Protein AF-A0A550H6U6-F1 (afdb_monomer_lite)

Structure (mmCIF, N/CA/C/O backbone):
data_AF-A0A550H6U6-F1
#
_entry.id   AF-A0A550H6U6-F1
#
loop_
_atom_site.group_PDB
_atom_site.id
_atom_site.type_symbol
_atom_site.label_atom_id
_atom_site.label_alt_id
_atom_site.label_comp_id
_atom_site.label_asym_id
_atom_site.label_entity_id
_atom_site.label_seq_id
_atom_site.pdbx_PDB_ins_code
_atom_site.Cartn_x
_atom_site.Cartn_y
_atom_site.Cartn_z
_atom_site.occupancy
_atom_site.B_iso_or_equiv
_atom_site.auth_seq_id
_atom_site.auth_comp_id
_atom_site.auth_asym_id
_atom_site.auth_atom_id
_atom_site.pdbx_PDB_model_num
ATOM 1 N N . MET A 1 1 ? -43.637 -44.004 12.058 1.00 56.41 1 MET A N 1
ATOM 2 C CA . MET A 1 1 ? -43.143 -42.750 11.467 1.00 56.41 1 MET A CA 1
ATOM 3 C C . MET A 1 1 ? -42.769 -43.040 10.039 1.00 56.41 1 MET A C 1
ATOM 5 O O . MET A 1 1 ? -42.069 -44.019 9.796 1.00 56.41 1 MET A O 1
ATOM 9 N N . SER A 1 2 ? -43.362 -42.284 9.126 1.00 74.19 2 SER A N 1
ATOM 10 C CA . SER A 1 2 ? -43.201 -42.449 7.683 1.00 74.19 2 SER A CA 1
ATOM 11 C C . SER A 1 2 ? -41.782 -42.053 7.267 1.00 74.19 2 SER A C 1
ATOM 13 O O . SER A 1 2 ? -41.219 -41.118 7.830 1.00 74.19 2 SER A O 1
ATOM 15 N N . GLU A 1 3 ? -41.211 -42.722 6.263 1.00 71.12 3 GLU A N 1
ATOM 16 C CA . GLU A 1 3 ? -39.930 -42.351 5.630 1.00 71.12 3 GLU A CA 1
ATOM 17 C C . GLU A 1 3 ? -39.892 -40.857 5.243 1.00 71.12 3 GLU A C 1
ATOM 19 O O . GLU A 1 3 ? -38.855 -40.203 5.318 1.00 71.12 3 GLU A O 1
ATOM 24 N N . ILE A 1 4 ? -41.064 -40.304 4.914 1.00 69.00 4 ILE A N 1
ATOM 25 C CA . ILE A 1 4 ? -41.274 -38.907 4.523 1.00 69.00 4 ILE A CA 1
ATOM 26 C C . ILE A 1 4 ? -41.084 -37.944 5.706 1.00 69.00 4 ILE A C 1
ATOM 28 O O . ILE A 1 4 ? -40.539 -36.859 5.528 1.00 69.00 4 ILE A O 1
ATOM 32 N N . GLU A 1 5 ? -41.487 -38.328 6.922 1.00 67.69 5 GLU A N 1
ATOM 33 C CA . GLU A 1 5 ? -41.307 -37.490 8.122 1.00 67.69 5 GLU A CA 1
ATOM 34 C C . GLU A 1 5 ? -39.822 -37.391 8.495 1.00 67.69 5 GLU A C 1
ATOM 36 O O . GLU A 1 5 ? -39.340 -36.320 8.845 1.00 67.69 5 GLU A O 1
ATOM 41 N N . LYS A 1 6 ? -39.074 -38.487 8.314 1.00 70.19 6 LYS A N 1
ATOM 42 C CA . LYS A 1 6 ? -37.621 -38.526 8.530 1.00 70.19 6 LYS A CA 1
ATOM 43 C C . LYS A 1 6 ? -36.860 -37.645 7.538 1.00 70.19 6 LYS A C 1
ATOM 45 O O . LYS A 1 6 ? -35.961 -36.915 7.938 1.00 70.19 6 LYS A O 1
ATOM 50 N N . GLN A 1 7 ? -37.246 -37.688 6.262 1.00 65.00 7 GLN A N 1
ATOM 51 C CA . GLN A 1 7 ? -36.645 -36.848 5.222 1.00 65.00 7 GLN A CA 1
ATOM 52 C C . GLN A 1 7 ? -36.962 -35.360 5.429 1.00 65.00 7 GLN A C 1
ATOM 54 O O . GLN A 1 7 ? -36.100 -34.515 5.204 1.00 65.00 7 GLN A O 1
ATOM 59 N N . LEU A 1 8 ? -38.169 -35.022 5.895 1.00 58.69 8 LEU A N 1
ATOM 60 C CA . LEU A 1 8 ? -38.545 -33.638 6.206 1.00 58.69 8 LEU A CA 1
ATOM 61 C C . LEU A 1 8 ? -37.776 -33.070 7.410 1.00 58.69 8 LEU A C 1
ATOM 63 O O . LEU A 1 8 ? -37.370 -31.908 7.364 1.00 58.69 8 LEU A O 1
ATOM 67 N N . ASP A 1 9 ? -37.536 -33.874 8.449 1.00 67.19 9 ASP A N 1
ATOM 68 C CA . ASP A 1 9 ? -36.733 -33.466 9.611 1.00 67.19 9 ASP A CA 1
ATOM 69 C C . ASP A 1 9 ? -35.233 -33.352 9.285 1.00 67.19 9 ASP A C 1
ATOM 71 O O . ASP A 1 9 ? -34.555 -32.468 9.814 1.00 67.19 9 ASP A O 1
ATOM 75 N N . GLU A 1 10 ? -34.702 -34.190 8.387 1.00 64.00 10 GLU A N 1
ATOM 76 C CA . GLU A 1 10 ? -33.331 -34.042 7.875 1.00 64.00 10 GLU A CA 1
ATOM 77 C C . GLU A 1 10 ? -33.174 -32.778 7.022 1.00 64.00 10 GLU A C 1
ATOM 79 O O . GLU A 1 10 ? -32.214 -32.034 7.210 1.00 64.00 10 GLU A O 1
ATOM 84 N N . ILE A 1 11 ? -34.129 -32.480 6.134 1.00 59.03 11 ILE A N 1
ATOM 85 C CA . ILE A 1 11 ? -34.087 -31.271 5.296 1.00 59.03 11 ILE A CA 1
ATOM 86 C C . ILE A 1 11 ? -34.173 -30.002 6.157 1.00 59.03 11 ILE A C 1
ATOM 88 O O . ILE A 1 11 ? -33.383 -29.081 5.951 1.00 59.03 11 ILE A O 1
ATOM 92 N N . LYS A 1 12 ? -35.061 -29.961 7.162 1.00 59.97 12 LYS A N 1
ATOM 93 C CA . LYS A 1 12 ? -35.161 -28.817 8.089 1.00 59.97 12 LYS A CA 1
ATOM 94 C C . LYS A 1 12 ? -33.891 -28.605 8.914 1.00 59.97 12 LYS A C 1
ATOM 96 O O . LYS A 1 12 ? -33.431 -27.474 9.025 1.00 59.97 12 LYS A O 1
ATOM 101 N N . ASN A 1 13 ? -33.292 -29.677 9.438 1.00 59.34 13 ASN A N 1
ATOM 102 C CA . ASN A 1 13 ? -32.038 -29.585 10.196 1.00 59.34 13 ASN A CA 1
ATOM 103 C C . ASN A 1 13 ? -30.843 -29.153 9.333 1.00 59.34 13 ASN A C 1
ATOM 105 O O . ASN A 1 13 ? -29.905 -28.538 9.846 1.00 59.34 13 ASN A O 1
ATOM 109 N N . ILE A 1 14 ? -30.844 -29.484 8.038 1.00 58.88 14 ILE A N 1
ATOM 110 C CA . ILE A 1 14 ? -29.813 -29.031 7.100 1.00 58.88 14 ILE A CA 1
ATOM 111 C C . ILE A 1 14 ? -29.970 -27.533 6.822 1.00 58.88 14 ILE A C 1
ATOM 113 O O . ILE A 1 14 ? -28.967 -26.826 6.849 1.00 58.88 14 ILE A O 1
ATOM 117 N N . ASP A 1 15 ? -31.190 -27.038 6.594 1.00 60.00 15 ASP A N 1
ATOM 118 C CA . ASP A 1 15 ? -31.426 -25.610 6.342 1.00 60.00 15 ASP A CA 1
ATOM 119 C C . ASP A 1 15 ? -31.109 -24.749 7.576 1.00 60.00 15 ASP A C 1
ATOM 121 O O . ASP A 1 15 ? -30.403 -23.750 7.457 1.00 60.00 15 ASP A O 1
ATOM 125 N N . GLU A 1 16 ? -31.530 -25.158 8.776 1.00 57.69 16 GLU A N 1
ATOM 126 C CA . GLU A 1 16 ? -31.277 -24.391 10.006 1.00 57.69 16 GLU A CA 1
ATOM 127 C C . GLU A 1 16 ? -29.785 -24.315 10.364 1.00 57.69 16 GLU A C 1
ATOM 129 O O . GLU A 1 16 ? -29.284 -23.231 10.665 1.00 57.69 16 GLU A O 1
ATOM 134 N N . ASN A 1 17 ? -29.037 -25.421 10.257 1.00 59.88 17 ASN A N 1
ATOM 135 C CA . ASN A 1 17 ? -27.590 -25.409 10.512 1.00 59.88 17 ASN A CA 1
ATOM 136 C C . ASN A 1 17 ? -26.814 -24.608 9.462 1.00 59.88 17 ASN A C 1
ATOM 138 O O . ASN A 1 17 ? -25.820 -23.960 9.784 1.00 59.88 17 ASN A O 1
ATOM 142 N N . LYS A 1 18 ? -27.251 -24.641 8.200 1.00 59.53 18 LYS A N 1
ATOM 143 C CA . LYS A 1 18 ? -26.589 -23.909 7.118 1.00 59.53 18 LYS A CA 1
ATOM 144 C C . LYS A 1 18 ? -26.839 -22.408 7.232 1.00 59.53 18 LYS A C 1
ATOM 146 O O . LYS A 1 18 ? -25.911 -21.635 7.020 1.00 59.53 18 LYS A O 1
ATOM 151 N N . ILE A 1 19 ? -28.052 -22.016 7.630 1.00 57.84 19 ILE A N 1
ATOM 152 C CA . ILE A 1 19 ? -28.409 -20.624 7.920 1.00 57.84 19 ILE A CA 1
ATOM 153 C C . ILE A 1 19 ? -27.630 -20.122 9.143 1.00 57.84 19 ILE A C 1
ATOM 155 O O . ILE A 1 19 ? -27.011 -19.063 9.064 1.00 57.84 19 ILE A O 1
ATOM 159 N N . ALA A 1 20 ? -27.582 -20.889 10.238 1.00 54.72 20 ALA A N 1
ATOM 160 C CA . ALA A 1 20 ? -26.830 -20.521 11.439 1.00 54.72 20 ALA A CA 1
ATOM 161 C C . ALA A 1 20 ? -25.327 -20.338 11.160 1.00 54.72 20 ALA A C 1
ATOM 163 O O . ALA A 1 20 ? -24.761 -19.322 11.557 1.00 54.72 20 ALA A O 1
ATOM 164 N N . ALA A 1 21 ? -24.714 -21.247 10.393 1.00 55.88 21 ALA A N 1
ATOM 165 C CA . ALA A 1 21 ? -23.317 -21.124 9.978 1.00 55.88 21 ALA A CA 1
ATOM 166 C C . ALA A 1 21 ? -23.074 -19.877 9.108 1.00 55.88 21 ALA A C 1
ATOM 168 O O . ALA A 1 21 ? -22.119 -19.144 9.347 1.00 55.88 21 ALA A O 1
ATOM 169 N N . SER A 1 22 ? -23.962 -19.576 8.151 1.00 56.19 22 SER A N 1
ATOM 170 C CA . SER A 1 22 ? -23.842 -18.355 7.338 1.00 56.19 22 SER A CA 1
ATOM 171 C C . SER A 1 22 ? -24.040 -17.061 8.140 1.00 56.19 22 SER A C 1
ATOM 173 O O . SER A 1 22 ? -23.395 -16.058 7.845 1.00 56.19 22 SER A O 1
ATOM 175 N N . VAL A 1 23 ? -24.877 -17.075 9.183 1.00 53.97 23 VAL A N 1
ATOM 176 C CA . VAL A 1 23 ? -25.088 -15.918 10.070 1.00 53.97 23 VAL A CA 1
ATOM 177 C C . VAL A 1 23 ? -23.901 -15.721 11.019 1.00 53.97 23 VAL A C 1
ATOM 179 O O . VAL A 1 23 ? -23.475 -14.586 11.221 1.00 53.97 23 VAL A O 1
ATOM 182 N N . GLU A 1 24 ? -23.307 -16.789 11.560 1.00 50.97 24 GLU A N 1
ATOM 183 C CA . GLU A 1 24 ? -22.062 -16.699 12.343 1.00 50.97 24 GLU A CA 1
ATOM 184 C C . GLU A 1 24 ? -20.871 -16.229 11.492 1.00 50.97 24 GLU A C 1
ATOM 186 O O . GLU A 1 24 ? -20.072 -15.408 11.951 1.00 50.97 24 GLU A O 1
ATOM 191 N N . GLU A 1 25 ? -20.778 -16.675 10.237 1.00 53.19 25 GLU A N 1
ATOM 192 C CA . GLU A 1 25 ? -19.771 -16.202 9.281 1.00 53.19 25 GLU A CA 1
ATOM 193 C C . GLU A 1 25 ? -19.944 -14.709 8.948 1.00 53.19 25 GLU A C 1
ATOM 195 O O . GLU A 1 25 ? -18.950 -13.982 8.897 1.00 53.19 25 GLU A O 1
ATOM 200 N N . GLU A 1 26 ? -21.177 -14.216 8.779 1.00 51.16 26 GLU A N 1
ATOM 201 C CA . GLU A 1 26 ? -21.459 -12.780 8.610 1.00 51.16 26 GLU A CA 1
ATOM 202 C C . GLU A 1 26 ? -21.193 -11.970 9.890 1.00 51.16 26 GLU A C 1
ATOM 204 O O . GLU A 1 26 ? -20.678 -10.851 9.826 1.00 51.16 26 GLU A O 1
ATOM 209 N N . MET A 1 27 ? -21.461 -12.522 11.075 1.00 48.00 27 MET A N 1
ATOM 210 C CA . MET A 1 27 ? -21.155 -11.851 12.344 1.00 48.00 27 MET A CA 1
ATOM 211 C C . MET A 1 27 ? -19.642 -11.705 12.574 1.00 48.00 27 MET A C 1
ATOM 213 O O . MET A 1 27 ? -19.200 -10.654 13.043 1.00 48.00 27 MET A O 1
ATOM 217 N N . GLN A 1 28 ? -18.828 -12.678 12.147 1.00 52.69 28 GLN A N 1
ATOM 218 C CA . GLN A 1 28 ? -17.363 -12.549 12.124 1.00 52.69 28 GLN A CA 1
ATOM 219 C C . GLN A 1 28 ? -16.847 -11.541 11.079 1.00 52.69 28 GLN A C 1
ATOM 221 O O . GLN A 1 28 ? -15.672 -11.158 11.118 1.00 52.69 28 GLN A O 1
ATOM 226 N N . GLN A 1 29 ? -17.663 -11.119 10.106 1.00 54.06 29 GLN A N 1
ATOM 227 C CA . GLN A 1 29 ? -17.270 -10.097 9.124 1.00 54.06 29 GLN A CA 1
ATOM 228 C C . GLN A 1 29 ? -17.337 -8.672 9.687 1.00 54.06 29 GLN A C 1
ATOM 230 O O . GLN A 1 29 ? -16.666 -7.797 9.153 1.00 54.06 29 GLN A O 1
ATOM 235 N N . ASN A 1 30 ? -18.071 -8.435 10.778 1.00 64.88 30 ASN A N 1
ATOM 236 C CA . ASN A 1 30 ? -18.240 -7.097 11.362 1.00 64.88 30 ASN A CA 1
ATOM 237 C C . ASN A 1 30 ? -17.496 -6.877 12.687 1.00 64.88 30 ASN A C 1
ATOM 239 O O . ASN A 1 30 ? -17.677 -5.834 13.328 1.00 64.88 30 ASN A O 1
ATOM 243 N N . GLU A 1 31 ? -16.656 -7.827 13.094 1.00 84.94 31 GLU A N 1
ATOM 244 C CA . GLU A 1 31 ? -15.896 -7.736 14.336 1.00 84.94 31 GLU A CA 1
ATOM 245 C C . GLU A 1 31 ? -14.895 -6.570 14.293 1.00 84.94 31 GLU A C 1
ATOM 247 O O . GLU A 1 31 ? -14.124 -6.405 13.344 1.00 84.94 31 GLU A O 1
ATOM 252 N N . ILE A 1 32 ? -14.935 -5.737 15.337 1.00 93.50 32 ILE A N 1
ATOM 253 C CA . ILE A 1 32 ? -13.934 -4.699 15.572 1.00 93.50 32 ILE A CA 1
ATOM 254 C C . ILE A 1 32 ? -12.740 -5.373 16.236 1.00 93.50 32 ILE A C 1
ATOM 256 O O . ILE A 1 32 ? -12.861 -5.900 17.340 1.00 93.50 32 ILE A O 1
ATOM 260 N N . ILE A 1 33 ? -11.588 -5.319 15.577 1.00 93.12 33 ILE A N 1
ATOM 261 C CA . ILE A 1 33 ? -10.343 -5.903 16.062 1.00 93.12 33 ILE A CA 1
ATOM 262 C C . ILE A 1 33 ? -9.447 -4.777 16.567 1.00 93.12 33 ILE A C 1
ATOM 264 O O . ILE A 1 33 ? -9.205 -3.798 15.861 1.00 93.12 33 ILE A O 1
ATOM 268 N N . THR A 1 34 ? -8.933 -4.928 17.785 1.00 95.31 34 THR A N 1
ATOM 269 C CA . THR A 1 34 ? -7.870 -4.067 18.310 1.00 95.31 34 THR A CA 1
ATOM 270 C C . THR A 1 34 ? -6.526 -4.681 17.943 1.00 95.31 34 THR A C 1
ATOM 272 O O . THR A 1 34 ? -6.206 -5.786 18.382 1.00 95.31 34 THR A O 1
ATOM 275 N N . LEU A 1 35 ? -5.751 -3.977 17.124 1.00 94.50 35 LEU A N 1
ATOM 276 C CA . LEU A 1 35 ? -4.408 -4.389 16.726 1.00 94.50 35 LEU A CA 1
ATOM 277 C C . LEU A 1 35 ? -3.410 -4.204 17.888 1.00 94.50 35 LEU A C 1
ATOM 279 O O . LEU A 1 35 ? -3.697 -3.467 18.834 1.00 94.50 35 LEU A O 1
ATOM 283 N N . PRO A 1 36 ? -2.221 -4.836 17.845 1.00 93.12 36 PRO A N 1
ATOM 284 C CA . PRO A 1 36 ? -1.222 -4.728 18.917 1.00 93.12 36 PRO A CA 1
ATOM 285 C C . PRO A 1 36 ? -0.756 -3.298 19.226 1.00 93.12 36 PRO A C 1
ATOM 287 O O . PRO A 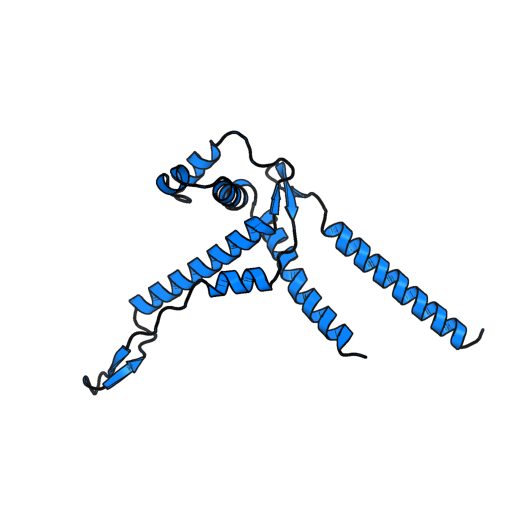1 36 ? -0.369 -3.009 20.355 1.00 93.12 36 PRO A O 1
ATOM 290 N N . ASN A 1 37 ? -0.826 -2.394 18.247 1.00 92.88 37 ASN A N 1
ATOM 291 C CA . ASN A 1 37 ? -0.546 -0.962 18.409 1.00 92.88 37 ASN A CA 1
ATOM 292 C C . ASN A 1 37 ? -1.708 -0.174 19.058 1.00 92.88 37 ASN A C 1
ATOM 294 O O . ASN A 1 37 ? -1.622 1.042 19.195 1.00 92.88 37 ASN A O 1
ATOM 298 N N . GLY A 1 38 ? -2.794 -0.847 19.454 1.00 95.00 38 GLY A N 1
ATOM 299 C CA . GLY A 1 38 ? -3.972 -0.249 20.083 1.00 95.00 38 GLY A CA 1
ATOM 300 C C . GLY A 1 38 ? -5.000 0.321 19.104 1.00 95.00 38 GLY A C 1
ATOM 301 O O . GLY A 1 38 ? -6.072 0.741 19.540 1.00 95.00 38 GLY A O 1
ATOM 302 N N . ILE A 1 39 ? -4.724 0.314 17.796 1.00 96.56 39 ILE A N 1
ATOM 303 C CA . ILE A 1 39 ? -5.637 0.857 16.787 1.00 96.56 39 ILE A CA 1
ATOM 304 C C . ILE A 1 39 ? -6.784 -0.124 16.549 1.00 96.56 39 ILE A C 1
ATOM 306 O O . ILE A 1 39 ? -6.577 -1.324 16.353 1.00 96.56 39 ILE A O 1
ATOM 310 N N . ARG A 1 40 ? -8.013 0.396 16.556 1.00 96.25 40 ARG A N 1
ATOM 311 C CA . ARG A 1 40 ? -9.228 -0.390 16.330 1.00 96.25 40 ARG A CA 1
ATOM 312 C C . ARG A 1 40 ? -9.657 -0.308 14.877 1.00 96.25 40 ARG A C 1
ATOM 314 O O . ARG A 1 40 ? -9.928 0.775 14.352 1.00 96.25 40 ARG A O 1
ATOM 321 N N . VAL A 1 41 ? -9.763 -1.468 14.245 1.00 96.56 41 VAL A N 1
ATOM 322 C CA . VAL A 1 41 ? -10.110 -1.588 12.832 1.00 96.56 41 VAL A CA 1
ATOM 323 C C . VAL A 1 41 ? -11.264 -2.556 12.631 1.00 96.56 41 VAL A C 1
ATOM 325 O O . VAL A 1 41 ? -11.433 -3.515 13.383 1.00 96.56 41 VAL A O 1
ATOM 328 N N . ARG A 1 42 ? -12.045 -2.327 11.580 1.00 94.75 42 ARG A N 1
ATOM 329 C CA . ARG A 1 42 ? -12.957 -3.324 11.019 1.00 94.75 42 ARG A CA 1
ATOM 330 C C . ARG A 1 42 ? -12.473 -3.688 9.624 1.00 94.75 42 ARG A C 1
ATOM 332 O O . ARG A 1 42 ? -12.216 -2.809 8.799 1.00 94.75 42 ARG A O 1
ATOM 339 N N . PHE A 1 43 ? -12.335 -4.985 9.375 1.00 93.00 43 PHE A N 1
ATOM 340 C CA . PHE A 1 43 ? -11.921 -5.491 8.073 1.00 93.00 43 PHE A CA 1
ATOM 341 C C . PHE A 1 43 ? -13.134 -5.797 7.206 1.00 93.00 43 PHE A C 1
ATOM 343 O O . PHE A 1 43 ? -14.024 -6.533 7.615 1.00 93.00 43 PHE A O 1
ATOM 350 N N . HIS A 1 44 ? -13.128 -5.279 5.984 1.00 90.94 44 HIS A N 1
ATOM 351 C CA . HIS A 1 44 ? -14.168 -5.506 4.989 1.00 90.94 44 HIS A CA 1
ATOM 352 C C . HIS A 1 44 ? -13.657 -6.397 3.865 1.00 90.94 44 HIS A C 1
ATOM 354 O O . HIS A 1 44 ? -12.519 -6.275 3.404 1.00 90.94 44 HIS A O 1
ATOM 360 N N . SER A 1 45 ? -14.533 -7.259 3.361 1.00 89.19 45 SER A N 1
ATOM 361 C CA . SER A 1 45 ? -14.264 -8.007 2.137 1.00 89.19 45 SER A CA 1
ATOM 362 C C . SER A 1 45 ? -14.163 -7.051 0.949 1.00 89.19 45 SER A C 1
ATOM 364 O O . SER A 1 45 ? -15.057 -6.242 0.696 1.00 89.19 45 SER A O 1
ATOM 366 N N . VAL A 1 46 ? -13.088 -7.168 0.169 1.00 89.38 46 VAL A N 1
ATOM 367 C CA . VAL A 1 46 ? -12.914 -6.386 -1.060 1.00 89.38 46 VAL A CA 1
ATOM 368 C C . VAL A 1 46 ? -13.345 -7.221 -2.258 1.00 89.38 46 VAL A C 1
ATOM 370 O O . VAL A 1 46 ? -12.935 -8.370 -2.412 1.00 89.38 46 VAL A O 1
ATOM 373 N N . ALA A 1 47 ? -14.186 -6.644 -3.119 1.00 89.75 47 ALA A N 1
ATOM 374 C CA . ALA A 1 47 ? -14.678 -7.329 -4.308 1.00 89.75 47 ALA A CA 1
ATOM 375 C C . ALA A 1 47 ? -13.508 -7.729 -5.236 1.00 89.75 47 ALA A C 1
ATOM 377 O O . ALA A 1 47 ? -12.767 -6.844 -5.677 1.00 89.75 47 ALA A O 1
ATOM 378 N N . PRO A 1 48 ? -13.359 -9.016 -5.610 1.00 89.56 48 PRO A N 1
ATOM 379 C CA . PRO A 1 48 ? -12.255 -9.460 -6.465 1.00 89.56 48 PRO A CA 1
ATOM 380 C C . PRO A 1 48 ? -12.199 -8.747 -7.823 1.00 89.56 48 PRO A C 1
ATOM 382 O O . PRO A 1 48 ? -11.117 -8.471 -8.334 1.00 89.56 48 PRO A O 1
ATOM 385 N N . ASP A 1 49 ? -13.356 -8.384 -8.391 1.00 91.38 49 ASP A N 1
ATOM 386 C CA . ASP A 1 49 ? -13.423 -7.641 -9.657 1.00 91.38 49 ASP A CA 1
ATOM 387 C C . ASP A 1 49 ? -12.806 -6.238 -9.555 1.00 91.38 49 ASP A C 1
ATOM 389 O O . ASP A 1 49 ? -12.195 -5.761 -10.509 1.00 91.38 49 ASP A O 1
ATOM 393 N N . LEU A 1 50 ? -12.914 -5.587 -8.389 1.00 92.81 50 LEU A N 1
ATOM 394 C CA . LEU A 1 50 ? -12.250 -4.308 -8.152 1.00 92.81 50 LEU A CA 1
ATOM 395 C C . LEU A 1 50 ? -10.730 -4.484 -8.178 1.00 92.81 50 LEU A C 1
ATOM 397 O O . LEU A 1 50 ? -10.049 -3.716 -8.852 1.00 92.81 50 LEU A O 1
ATOM 401 N N . LEU A 1 51 ? -10.214 -5.500 -7.480 1.00 91.75 51 LEU A N 1
ATOM 402 C CA . LEU A 1 51 ? -8.777 -5.785 -7.438 1.00 91.75 51 LEU A CA 1
ATOM 403 C C . LEU A 1 51 ? -8.239 -6.110 -8.838 1.00 91.75 51 LEU A C 1
ATOM 405 O O . LEU A 1 51 ? -7.241 -5.526 -9.256 1.00 91.75 51 LEU A O 1
ATOM 409 N N . ARG A 1 52 ? -8.960 -6.941 -9.602 1.00 91.94 52 ARG A N 1
ATOM 410 C CA . ARG A 1 52 ? -8.639 -7.251 -11.004 1.00 91.94 52 ARG A CA 1
ATOM 411 C C . ARG A 1 52 ? -8.584 -5.986 -11.866 1.00 91.94 52 ARG A C 1
ATOM 413 O O . ARG A 1 52 ? -7.597 -5.753 -12.553 1.00 91.94 52 ARG A O 1
ATOM 420 N N . LYS A 1 53 ? -9.605 -5.126 -11.793 1.00 95.25 53 LYS A N 1
ATOM 421 C CA . LYS A 1 53 ? -9.648 -3.864 -12.555 1.00 95.25 53 LYS A CA 1
ATOM 422 C C . LYS A 1 53 ? -8.525 -2.903 -12.186 1.00 95.25 53 LYS A C 1
ATOM 424 O O . LYS A 1 53 ? -8.072 -2.144 -13.035 1.00 95.25 53 LYS A O 1
ATOM 429 N N . VAL A 1 54 ? -8.109 -2.887 -10.923 1.00 94.75 54 VAL A N 1
ATOM 430 C CA . VAL A 1 54 ? -6.973 -2.077 -10.473 1.00 94.75 54 VAL A CA 1
ATOM 431 C C . VAL A 1 54 ? -5.666 -2.634 -11.038 1.00 94.75 54 VAL A C 1
ATOM 433 O O . VAL A 1 54 ? -4.867 -1.862 -11.560 1.00 94.75 54 VAL A O 1
ATOM 436 N N . GLN A 1 55 ? -5.487 -3.956 -11.020 1.00 92.25 55 GLN A N 1
ATOM 437 C CA . GLN A 1 55 ? -4.322 -4.626 -11.597 1.00 92.25 55 GLN A CA 1
ATOM 438 C C . GLN A 1 55 ? -4.188 -4.365 -13.105 1.00 92.25 55 GLN A C 1
ATOM 440 O O . GLN A 1 55 ? -3.100 -4.051 -13.579 1.00 92.25 55 GLN A O 1
ATOM 445 N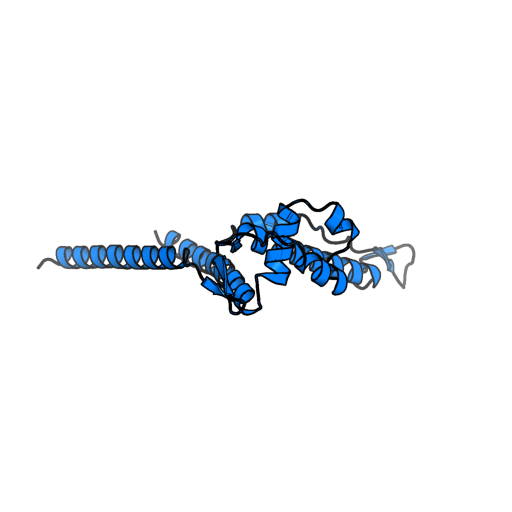 N . GLU A 1 56 ? -5.297 -4.416 -13.845 1.00 94.75 56 GLU A N 1
ATOM 446 C CA . GLU A 1 56 ? -5.340 -4.206 -15.302 1.00 94.75 56 GLU A CA 1
ATOM 447 C C . GLU A 1 56 ? -4.973 -2.781 -15.746 1.00 94.75 56 GLU A C 1
ATOM 449 O O . GLU A 1 56 ? -4.677 -2.556 -16.921 1.00 94.75 56 GLU A O 1
ATOM 454 N N . LYS A 1 57 ? -4.966 -1.799 -14.834 1.00 96.31 57 LYS A N 1
ATOM 455 C CA . LYS A 1 57 ? -4.532 -0.431 -15.161 1.00 96.31 57 LYS A CA 1
ATOM 456 C C . LYS A 1 57 ? -3.030 -0.330 -15.405 1.00 96.31 57 LYS A C 1
ATOM 458 O O . LYS A 1 57 ? -2.597 0.588 -16.100 1.00 96.31 57 LYS A O 1
ATOM 463 N N . VAL A 1 58 ? -2.246 -1.241 -14.836 1.00 94.69 58 VAL A N 1
ATOM 464 C CA . VAL A 1 58 ? -0.797 -1.278 -15.017 1.00 94.69 58 VAL A CA 1
ATOM 465 C C . VAL A 1 58 ? -0.491 -2.259 -16.143 1.00 94.69 58 VAL A C 1
ATOM 467 O O . VAL A 1 58 ? -0.610 -3.472 -15.979 1.00 94.69 58 VAL A O 1
ATOM 470 N N . LYS A 1 59 ? -0.135 -1.715 -17.306 1.00 95.50 59 LYS A N 1
ATOM 471 C CA . LYS A 1 59 ? 0.173 -2.502 -18.503 1.00 95.50 59 LYS A CA 1
ATOM 472 C C . LYS A 1 59 ? 1.550 -3.148 -18.396 1.00 95.50 59 LYS A C 1
ATOM 474 O O . LYS A 1 59 ? 2.465 -2.557 -17.825 1.00 95.50 59 LYS A O 1
ATOM 479 N N . ASP A 1 60 ? 1.689 -4.322 -19.001 1.00 93.31 60 ASP A N 1
ATOM 480 C CA . ASP A 1 60 ? 2.996 -4.942 -19.191 1.00 93.31 60 ASP A CA 1
ATOM 481 C C . ASP A 1 60 ? 3.830 -4.139 -20.202 1.00 93.31 60 ASP A C 1
ATOM 483 O O . ASP A 1 60 ? 3.270 -3.592 -21.164 1.00 93.31 60 ASP A O 1
ATOM 487 N N . PRO A 1 61 ? 5.156 -4.038 -19.998 1.00 95.25 61 PRO A N 1
ATOM 488 C CA . PRO A 1 61 ? 6.039 -3.447 -20.991 1.00 95.25 61 PRO A CA 1
ATOM 489 C C . PRO A 1 61 ? 6.051 -4.301 -22.261 1.00 95.25 61 PRO A C 1
ATOM 491 O O . PRO A 1 61 ? 5.887 -5.523 -22.215 1.00 95.25 61 PRO A O 1
ATOM 494 N N . GLN A 1 62 ? 6.249 -3.654 -23.405 1.00 96.06 62 GLN A N 1
ATOM 495 C CA . GLN A 1 62 ? 6.417 -4.365 -24.669 1.00 96.06 62 GLN A CA 1
ATOM 496 C C . GLN A 1 62 ? 7.781 -5.054 -24.691 1.00 96.06 62 GLN A C 1
ATOM 498 O O . GLN A 1 62 ? 8.771 -4.463 -24.264 1.00 96.06 62 GLN A O 1
ATOM 503 N N . VAL A 1 63 ? 7.820 -6.296 -25.179 1.00 96.12 63 VAL A N 1
ATOM 504 C CA . VAL A 1 63 ? 9.081 -7.014 -25.382 1.00 96.12 63 VAL A CA 1
ATOM 505 C C . VAL A 1 63 ? 9.850 -6.300 -26.497 1.00 96.12 63 VAL A C 1
ATOM 507 O O . VAL A 1 63 ? 9.275 -6.075 -27.566 1.00 96.12 63 VAL A O 1
ATOM 510 N N . PRO A 1 64 ? 11.108 -5.894 -26.268 1.00 95.12 64 PRO A N 1
ATOM 511 C CA . PRO A 1 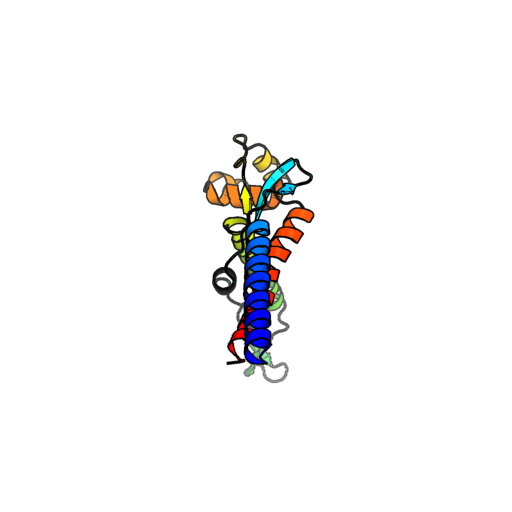64 ? 11.890 -5.223 -27.288 1.00 95.12 64 PRO A CA 1
ATOM 512 C C . PRO A 1 64 ? 12.278 -6.206 -28.389 1.00 95.12 64 PRO A C 1
ATOM 514 O O . PRO A 1 64 ? 12.393 -7.413 -28.173 1.00 95.12 64 PRO A O 1
ATOM 517 N N . LEU A 1 65 ? 12.506 -5.662 -29.578 1.00 95.94 65 LEU A N 1
ATOM 518 C CA . LEU A 1 65 ? 13.040 -6.407 -30.707 1.00 95.94 65 LEU A CA 1
ATOM 519 C C . LEU A 1 65 ? 14.554 -6.200 -30.770 1.00 95.94 65 LEU A C 1
ATOM 521 O O . LEU A 1 65 ? 15.018 -5.059 -30.735 1.00 95.94 65 LEU A O 1
ATOM 525 N N . ALA A 1 66 ? 15.315 -7.284 -30.899 1.00 91.75 66 ALA A N 1
ATOM 526 C CA . ALA A 1 66 ? 16.760 -7.246 -31.097 1.00 91.75 66 ALA A CA 1
ATOM 527 C C . ALA A 1 66 ? 17.135 -7.905 -32.435 1.00 91.75 66 ALA A C 1
ATOM 529 O O . ALA A 1 66 ? 16.458 -8.845 -32.861 1.00 91.75 66 ALA A O 1
ATOM 530 N N . PRO A 1 67 ? 18.191 -7.426 -33.118 1.00 91.12 67 PRO A N 1
ATOM 531 C CA . PRO A 1 67 ? 18.683 -8.077 -34.324 1.00 91.12 67 PRO A CA 1
ATOM 532 C C . PRO A 1 67 ? 19.177 -9.492 -34.003 1.00 91.12 67 PRO A C 1
ATOM 534 O O . PRO A 1 67 ? 19.792 -9.722 -32.956 1.00 91.12 67 PRO A O 1
ATOM 537 N N . LEU A 1 68 ? 18.942 -10.437 -34.913 1.00 88.56 68 LEU A N 1
ATOM 538 C CA . LEU A 1 68 ? 19.478 -11.786 -34.778 1.00 88.56 68 LEU A CA 1
ATOM 539 C C . LEU A 1 68 ? 21.013 -11.746 -34.877 1.00 88.56 68 LEU A C 1
ATOM 541 O O . LEU A 1 68 ? 21.545 -11.042 -35.739 1.00 88.56 68 LEU A O 1
ATOM 545 N N . PRO A 1 69 ? 21.744 -12.535 -34.064 1.00 87.31 69 PRO A N 1
ATOM 546 C CA . PRO A 1 69 ? 23.209 -12.576 -34.117 1.00 87.31 69 PRO A CA 1
ATOM 547 C C . PRO A 1 69 ? 23.762 -12.911 -35.510 1.00 87.31 69 PRO A C 1
ATOM 549 O O . PRO A 1 69 ? 24.820 -12.414 -35.891 1.00 87.31 69 PRO A O 1
ATOM 552 N N . ASP A 1 70 ? 23.021 -13.729 -36.261 1.00 91.25 70 ASP A N 1
ATOM 553 C CA . ASP A 1 70 ? 23.420 -14.253 -37.569 1.00 91.25 70 ASP A CA 1
ATOM 554 C C . ASP A 1 70 ? 22.855 -13.445 -38.755 1.00 91.25 70 ASP A C 1
ATOM 556 O O . ASP A 1 70 ? 23.275 -13.656 -39.893 1.00 91.25 70 ASP A O 1
ATOM 560 N N . ASP A 1 71 ? 21.904 -12.534 -38.515 1.00 90.19 71 ASP A N 1
ATOM 561 C CA . ASP A 1 71 ? 21.263 -11.714 -39.552 1.00 90.19 71 ASP A CA 1
ATOM 562 C C . ASP A 1 71 ? 20.762 -10.379 -38.959 1.00 90.19 71 ASP A C 1
ATOM 564 O O . ASP A 1 71 ? 19.649 -10.316 -38.430 1.00 90.19 71 ASP A O 1
ATOM 568 N N . PRO A 1 72 ? 21.555 -9.295 -39.056 1.00 85.81 72 PRO A N 1
ATOM 569 C CA . PRO A 1 72 ? 21.194 -7.987 -38.511 1.00 85.81 72 PRO A CA 1
ATOM 570 C C . PRO A 1 72 ? 19.967 -7.328 -39.160 1.00 85.81 72 PRO A C 1
ATOM 572 O O . PRO A 1 72 ? 19.450 -6.357 -38.610 1.00 85.81 72 PRO A O 1
ATOM 575 N N . GLU A 1 73 ? 19.512 -7.805 -40.326 1.00 90.62 73 GLU A N 1
ATOM 576 C CA . GLU A 1 73 ? 18.299 -7.300 -40.986 1.00 90.62 73 GLU A CA 1
ATOM 577 C C . GLU A 1 73 ? 17.026 -7.978 -40.456 1.00 90.62 73 GLU A C 1
ATOM 579 O O . GLU A 1 73 ? 15.914 -7.499 -40.697 1.00 90.62 73 GLU A O 1
ATOM 584 N N . ARG A 1 74 ? 17.171 -9.076 -39.705 1.00 87.19 74 ARG A N 1
ATOM 585 C CA . ARG A 1 74 ? 16.068 -9.776 -39.047 1.00 87.19 74 ARG A CA 1
ATOM 586 C C . ARG A 1 74 ? 16.051 -9.462 -37.565 1.00 87.19 74 ARG A C 1
ATOM 588 O O . ARG A 1 74 ? 17.053 -9.593 -36.872 1.00 87.19 74 ARG A O 1
ATOM 595 N N . PHE A 1 75 ? 14.872 -9.107 -37.082 1.00 92.88 75 PHE A N 1
ATOM 596 C CA . PHE A 1 75 ? 14.629 -8.808 -35.681 1.00 92.88 75 PHE A CA 1
ATOM 597 C C . PHE A 1 75 ? 13.751 -9.891 -35.069 1.00 92.88 75 PHE A C 1
ATOM 599 O O . PHE A 1 75 ? 12.794 -10.338 -35.704 1.00 92.88 75 PHE A O 1
ATOM 606 N N . ASP A 1 76 ? 14.071 -10.278 -33.840 1.00 93.12 76 ASP A N 1
ATOM 607 C CA . ASP A 1 76 ? 13.281 -11.204 -33.033 1.00 93.12 76 ASP A CA 1
ATOM 608 C C . ASP A 1 76 ? 13.051 -10.617 -31.635 1.00 93.12 76 ASP A C 1
ATOM 610 O O . ASP A 1 76 ? 13.724 -9.666 -31.220 1.00 93.12 76 ASP A O 1
ATOM 614 N N . GLU A 1 77 ? 12.069 -11.148 -30.916 1.00 95.44 77 GLU A N 1
ATOM 615 C CA . GLU A 1 77 ? 11.771 -10.735 -29.548 1.00 95.44 77 GLU A CA 1
ATOM 616 C C . GLU A 1 77 ? 12.948 -11.052 -28.617 1.00 95.44 77 GLU A C 1
ATOM 618 O O . GLU A 1 77 ? 13.440 -12.179 -28.562 1.00 95.44 77 GLU A O 1
ATOM 623 N N . ASN A 1 78 ? 13.375 -10.062 -27.830 1.00 94.50 78 ASN A N 1
ATOM 624 C CA . ASN A 1 78 ? 14.394 -10.230 -26.801 1.00 94.50 78 ASN A CA 1
ATOM 625 C C . ASN A 1 78 ? 13.781 -10.118 -25.395 1.00 94.50 78 ASN A C 1
ATOM 627 O O . ASN A 1 78 ? 13.844 -9.060 -24.765 1.00 94.50 78 ASN A O 1
ATOM 631 N N . PRO A 1 79 ? 13.214 -11.208 -24.849 1.00 94.19 79 PRO A N 1
ATOM 632 C CA . PRO A 1 79 ? 12.667 -11.212 -23.494 1.00 94.19 79 PRO A CA 1
ATOM 633 C C . PRO A 1 79 ? 13.749 -11.159 -22.402 1.00 94.19 79 PRO A C 1
ATOM 635 O O . PRO A 1 79 ? 13.407 -11.079 -21.223 1.00 94.19 79 PRO A O 1
ATOM 638 N N . PHE A 1 80 ? 15.031 -11.234 -22.776 1.00 95.19 80 PHE A N 1
ATOM 639 C CA . PHE A 1 80 ? 16.182 -11.179 -21.871 1.00 95.19 80 PHE A CA 1
ATOM 640 C C . PHE A 1 80 ? 16.884 -9.819 -21.887 1.00 95.19 80 PHE A C 1
ATOM 642 O O . PHE A 1 80 ? 17.949 -9.676 -21.287 1.00 95.19 80 PHE A O 1
ATOM 649 N N . ASP A 1 81 ? 16.312 -8.831 -22.575 1.00 95.38 81 ASP A N 1
ATOM 650 C CA . ASP A 1 81 ? 16.813 -7.466 -22.546 1.00 95.38 81 ASP A CA 1
ATOM 651 C C . ASP A 1 81 ? 16.790 -6.917 -21.101 1.00 95.38 81 ASP A C 1
ATOM 653 O O . ASP A 1 81 ? 15.745 -6.990 -20.442 1.00 95.38 81 ASP A O 1
ATOM 657 N N . PRO A 1 82 ? 17.917 -6.400 -20.572 1.00 95.62 82 PRO A N 1
ATOM 658 C CA . PRO A 1 82 ? 17.980 -5.911 -19.197 1.00 95.62 82 PRO A CA 1
ATOM 659 C C . PRO A 1 82 ? 16.964 -4.804 -18.892 1.00 95.62 82 PRO A C 1
ATOM 661 O O . PRO A 1 82 ? 16.323 -4.848 -17.843 1.00 95.62 82 PRO A O 1
ATOM 664 N N . GLU A 1 83 ? 16.754 -3.860 -19.814 1.00 96.25 83 GLU A N 1
ATOM 665 C CA . GLU A 1 83 ? 15.811 -2.753 -19.619 1.00 96.25 83 GLU A CA 1
ATOM 666 C C . GLU A 1 83 ? 14.364 -3.263 -19.618 1.00 96.25 83 GLU A C 1
ATOM 668 O O . GLU A 1 83 ? 13.537 -2.815 -18.820 1.00 96.25 83 GLU A O 1
ATOM 673 N N . TYR A 1 84 ? 14.048 -4.248 -20.467 1.00 96.25 84 TYR A N 1
ATOM 674 C CA . TYR A 1 84 ? 12.749 -4.924 -20.443 1.00 96.25 84 TYR A CA 1
ATOM 675 C C . TYR A 1 84 ? 12.491 -5.645 -19.118 1.00 96.25 84 TYR A C 1
ATOM 677 O O . TYR A 1 84 ? 11.387 -5.547 -18.573 1.00 96.25 84 TYR A O 1
ATOM 685 N N . LEU A 1 85 ? 13.484 -6.369 -18.596 1.00 96.56 85 LEU A N 1
ATOM 686 C CA . LEU A 1 85 ? 13.363 -7.082 -17.325 1.00 96.56 85 LEU A CA 1
ATOM 687 C C . LEU A 1 85 ? 13.131 -6.107 -16.165 1.00 96.56 85 LEU A C 1
ATOM 689 O O . LEU A 1 85 ? 12.193 -6.300 -15.390 1.00 96.56 85 LEU A O 1
ATOM 693 N N . GLU A 1 86 ? 13.893 -5.013 -16.104 1.00 97.06 86 GLU A N 1
ATOM 694 C CA . GLU A 1 86 ? 13.689 -3.947 -15.117 1.00 97.06 86 GLU A CA 1
ATOM 695 C C . GLU A 1 86 ? 12.299 -3.310 -15.245 1.00 97.06 86 GLU A C 1
ATOM 697 O O . GLU A 1 86 ? 11.573 -3.163 -14.257 1.00 97.06 86 GLU A O 1
ATOM 702 N N . ALA A 1 87 ? 11.869 -2.983 -16.467 1.00 96.50 87 ALA A N 1
ATOM 703 C CA . ALA A 1 87 ? 10.544 -2.427 -16.716 1.00 96.50 87 ALA A CA 1
ATOM 704 C C . ALA A 1 87 ? 9.423 -3.394 -16.301 1.00 96.50 87 ALA A C 1
ATOM 706 O O . ALA A 1 87 ? 8.382 -2.968 -15.788 1.00 96.50 87 ALA A O 1
ATOM 707 N N . LYS A 1 88 ? 9.626 -4.699 -16.501 1.00 96.12 88 LYS A N 1
ATOM 708 C CA . LYS A 1 88 ? 8.675 -5.749 -16.127 1.00 96.12 88 LYS A CA 1
ATOM 709 C C . LYS A 1 88 ? 8.576 -5.888 -14.612 1.00 96.12 88 LYS A C 1
ATOM 711 O O . LYS A 1 88 ? 7.461 -5.988 -14.090 1.00 96.12 88 LYS A O 1
ATOM 716 N N . ASP A 1 89 ? 9.701 -5.828 -13.910 1.00 96.00 89 ASP A N 1
ATOM 717 C CA . ASP A 1 89 ? 9.740 -5.855 -12.449 1.00 96.00 89 ASP A CA 1
ATOM 718 C C . ASP A 1 89 ? 9.074 -4.611 -11.853 1.00 96.00 89 ASP A C 1
ATOM 720 O O . ASP A 1 89 ? 8.215 -4.734 -10.976 1.00 96.00 89 ASP A O 1
ATOM 724 N N . LEU A 1 90 ? 9.352 -3.423 -12.397 1.00 95.81 90 LEU A N 1
ATOM 725 C CA . LEU A 1 90 ? 8.682 -2.179 -12.003 1.00 95.81 90 LEU A CA 1
ATOM 726 C C . LEU A 1 90 ? 7.169 -2.232 -12.254 1.00 95.81 90 LEU A C 1
ATOM 728 O O . LEU A 1 90 ? 6.383 -1.788 -11.415 1.00 95.81 90 LEU A O 1
ATOM 732 N N . ALA A 1 91 ? 6.731 -2.783 -13.389 1.00 94.56 91 ALA A N 1
ATOM 733 C CA . ALA A 1 91 ? 5.309 -2.984 -13.665 1.00 94.56 91 ALA A CA 1
ATOM 734 C C . ALA A 1 91 ? 4.675 -3.959 -12.657 1.00 94.56 91 ALA A C 1
ATOM 736 O O . ALA A 1 91 ? 3.568 -3.717 -12.171 1.00 94.56 91 ALA A O 1
ATOM 737 N N . SER A 1 92 ? 5.386 -5.028 -12.289 1.00 94.06 92 SER A N 1
ATOM 738 C CA . SER A 1 92 ? 4.947 -5.986 -11.271 1.00 94.06 92 SER A CA 1
ATOM 739 C C . SER A 1 92 ? 4.797 -5.336 -9.889 1.00 94.06 92 SER A C 1
ATOM 741 O O . SER A 1 92 ? 3.751 -5.477 -9.252 1.00 94.06 92 SER A O 1
ATOM 743 N N . GLN A 1 93 ? 5.786 -4.547 -9.460 1.00 93.81 93 GLN A N 1
ATOM 744 C CA . GLN A 1 93 ? 5.738 -3.786 -8.207 1.00 93.81 93 GLN A CA 1
ATOM 745 C C . GLN A 1 93 ? 4.562 -2.803 -8.197 1.00 93.81 93 GLN A C 1
ATOM 747 O O . GLN A 1 93 ? 3.744 -2.834 -7.279 1.00 93.81 93 GLN A O 1
ATOM 752 N N . LYS A 1 94 ? 4.383 -2.025 -9.273 1.00 94.69 94 LYS A N 1
ATOM 753 C CA . LYS A 1 94 ? 3.249 -1.097 -9.425 1.00 94.69 94 LYS A CA 1
ATOM 754 C C . LYS A 1 94 ? 1.894 -1.803 -9.361 1.00 94.69 94 LYS A C 1
ATOM 756 O O . LYS A 1 94 ? 0.954 -1.261 -8.775 1.00 94.69 94 LYS A O 1
ATOM 761 N N . ARG A 1 95 ? 1.768 -3.004 -9.944 1.00 93.25 95 ARG A N 1
ATOM 762 C CA . ARG A 1 95 ? 0.554 -3.834 -9.827 1.00 93.25 95 ARG A CA 1
ATOM 763 C C . ARG A 1 95 ? 0.283 -4.202 -8.373 1.00 93.25 95 ARG A C 1
ATOM 765 O O . ARG A 1 95 ? -0.831 -3.983 -7.898 1.00 93.25 95 ARG A O 1
ATOM 772 N N . ASN A 1 96 ? 1.292 -4.712 -7.674 1.00 91.81 96 ASN A N 1
ATOM 773 C CA . ASN A 1 96 ? 1.166 -5.127 -6.278 1.00 91.81 96 ASN A CA 1
ATOM 774 C C . ASN A 1 96 ? 0.821 -3.945 -5.365 1.00 91.81 96 ASN A C 1
ATOM 776 O O . ASN A 1 96 ? -0.097 -4.051 -4.554 1.00 91.81 96 ASN A O 1
ATOM 780 N N . ASP A 1 97 ? 1.473 -2.798 -5.557 1.00 93.06 97 ASP A N 1
ATOM 781 C CA . ASP A 1 97 ? 1.172 -1.570 -4.821 1.00 93.06 97 ASP A CA 1
ATOM 782 C C . ASP A 1 97 ? -0.253 -1.084 -5.073 1.00 93.06 97 ASP A C 1
ATOM 784 O O . ASP A 1 97 ? -0.967 -0.745 -4.132 1.00 93.06 97 ASP A O 1
ATOM 788 N N . SER A 1 98 ? -0.705 -1.097 -6.328 1.00 93.75 98 SER A N 1
ATOM 789 C CA . SER A 1 98 ? -2.065 -0.675 -6.678 1.00 93.75 98 SER A CA 1
ATOM 790 C C . SER A 1 98 ? -3.116 -1.583 -6.031 1.00 93.75 98 SER A C 1
ATOM 792 O O . SER A 1 98 ? -4.107 -1.097 -5.479 1.00 93.75 98 SER A O 1
ATOM 794 N N . ILE A 1 99 ? -2.893 -2.902 -6.056 1.00 93.38 99 ILE A N 1
ATOM 795 C CA . ILE A 1 99 ? -3.752 -3.880 -5.377 1.00 93.38 99 ILE A CA 1
ATOM 796 C C . ILE A 1 99 ? -3.759 -3.609 -3.872 1.00 93.38 99 ILE A C 1
ATOM 798 O O . ILE A 1 99 ? -4.836 -3.495 -3.288 1.00 93.38 99 ILE A O 1
ATOM 802 N N . MET A 1 100 ? -2.587 -3.439 -3.256 1.00 93.56 100 MET A N 1
ATOM 803 C CA . MET A 1 100 ? -2.467 -3.175 -1.824 1.00 93.56 100 MET A CA 1
ATOM 804 C C . MET A 1 100 ? -3.209 -1.899 -1.421 1.00 93.56 100 MET A C 1
ATOM 806 O O . MET A 1 100 ? -3.988 -1.910 -0.471 1.00 93.56 100 MET A O 1
ATOM 810 N N . GLN A 1 101 ? -3.048 -0.809 -2.174 1.00 94.31 101 GLN A N 1
ATOM 811 C CA . GLN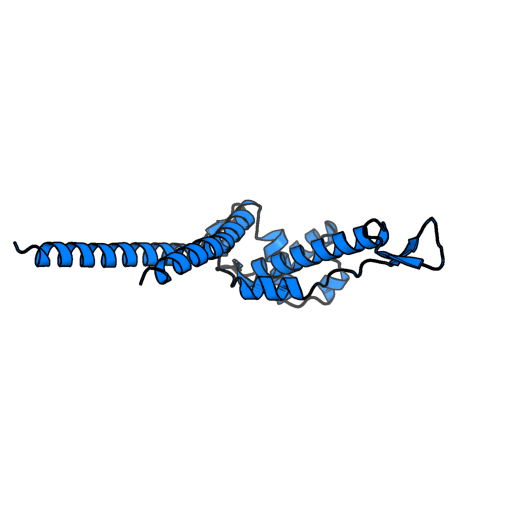 A 1 101 ? -3.777 0.436 -1.931 1.00 94.31 101 GLN A CA 1
ATOM 812 C C . GLN A 1 101 ? -5.293 0.231 -2.009 1.00 94.31 101 GLN A C 1
ATOM 814 O O . GLN A 1 101 ? -6.025 0.740 -1.162 1.00 94.31 101 GLN A O 1
ATOM 819 N N . ALA A 1 102 ? -5.781 -0.535 -2.988 1.00 94.88 102 ALA A N 1
ATOM 820 C CA . ALA A 1 102 ? -7.204 -0.845 -3.101 1.00 94.88 102 ALA A CA 1
ATOM 821 C C . ALA A 1 102 ? -7.706 -1.691 -1.919 1.00 94.88 102 ALA A C 1
ATOM 823 O O . ALA A 1 102 ? -8.789 -1.418 -1.393 1.00 94.88 102 ALA A O 1
ATOM 824 N N . MET A 1 103 ? -6.914 -2.678 -1.485 1.00 94.38 103 MET A N 1
ATOM 825 C CA . MET A 1 103 ? -7.213 -3.521 -0.326 1.00 94.38 103 MET A CA 1
ATOM 826 C C . MET A 1 103 ? -7.282 -2.701 0.956 1.00 94.38 103 MET A C 1
ATOM 828 O O . MET A 1 103 ? -8.256 -2.799 1.687 1.00 94.38 103 MET A O 1
ATOM 832 N N . VAL A 1 104 ? -6.294 -1.849 1.206 1.00 95.81 104 VAL A N 1
ATOM 833 C CA . VAL A 1 104 ? -6.240 -1.003 2.400 1.00 95.81 104 VAL A CA 1
ATOM 834 C C . VAL A 1 104 ? -7.364 0.034 2.389 1.00 95.81 104 VAL A C 1
ATOM 836 O O . VAL A 1 104 ? -8.065 0.215 3.382 1.00 95.81 104 VAL A O 1
ATOM 839 N N . LEU A 1 105 ? -7.593 0.689 1.248 1.00 95.38 105 LEU A N 1
ATOM 840 C CA . LEU A 1 105 ? -8.614 1.726 1.132 1.00 95.38 105 LEU A CA 1
ATOM 841 C C . LEU A 1 105 ? -10.028 1.185 1.375 1.00 95.38 105 LEU A C 1
ATOM 843 O O . LEU A 1 105 ? -10.848 1.866 1.988 1.00 95.38 105 LEU A O 1
ATOM 847 N N . ARG A 1 106 ? -10.346 0.009 0.821 1.00 95.06 106 ARG A N 1
ATOM 848 C CA . ARG A 1 106 ? -11.714 -0.541 0.819 1.00 95.06 106 ARG A CA 1
ATOM 849 C C . ARG A 1 106 ? -11.932 -1.634 1.849 1.00 95.06 106 ARG A C 1
ATOM 851 O O . ARG A 1 106 ? -13.075 -1.865 2.218 1.00 95.06 106 ARG A O 1
ATOM 858 N N . GLY A 1 107 ? -10.868 -2.306 2.258 1.00 94.44 107 GLY A N 1
ATOM 859 C CA . GLY A 1 107 ? -10.895 -3.452 3.155 1.00 94.44 107 GLY A CA 1
ATOM 860 C C . GLY A 1 107 ? -10.583 -3.109 4.602 1.00 94.44 107 GLY A C 1
ATOM 861 O O . GLY A 1 107 ? -10.682 -3.991 5.444 1.00 94.44 107 GLY A O 1
ATOM 862 N N . VAL A 1 108 ? -10.222 -1.864 4.917 1.00 96.38 108 VAL A N 1
ATOM 863 C CA . VAL A 1 108 ? -9.948 -1.441 6.294 1.00 96.38 108 VAL A CA 1
ATOM 864 C C . VAL A 1 108 ? -10.750 -0.195 6.623 1.00 96.38 108 VAL A C 1
ATOM 866 O O . VAL A 1 108 ? -10.659 0.821 5.935 1.00 96.38 108 VAL A O 1
ATOM 869 N N . GLU A 1 109 ? -11.522 -0.266 7.695 1.00 96.50 109 GLU A N 1
ATOM 870 C CA . GLU A 1 109 ? -12.225 0.854 8.310 1.00 96.50 109 GLU A CA 1
ATOM 871 C C . GLU A 1 109 ? -11.573 1.157 9.662 1.00 96.50 109 GLU A C 1
ATOM 873 O O . GLU A 1 109 ? -11.436 0.266 10.499 1.00 96.50 109 GLU A O 1
ATOM 878 N N . LEU A 1 110 ? -11.160 2.409 9.868 1.00 96.88 110 LEU A N 1
ATOM 879 C CA . LEU A 1 110 ? -10.644 2.882 11.154 1.00 96.88 110 LEU A CA 1
ATOM 880 C C . LEU A 1 110 ? -11.832 3.292 12.021 1.00 96.88 110 LEU A C 1
ATOM 882 O O . LEU A 1 110 ? -12.552 4.221 11.658 1.00 96.88 110 LEU A O 1
ATOM 886 N N . ILE A 1 111 ? -12.035 2.625 13.156 1.00 97.06 111 ILE A N 1
ATOM 887 C CA . ILE A 1 111 ? -13.186 2.904 14.031 1.00 97.06 111 ILE A CA 1
ATOM 888 C C . ILE A 1 111 ? -13.051 4.265 14.713 1.00 97.06 111 ILE A C 1
ATOM 890 O O . ILE A 1 111 ? -14.035 4.984 14.861 1.00 97.06 111 ILE A O 1
ATOM 894 N N . ASP A 1 112 ? -11.824 4.623 15.082 1.00 95.56 112 ASP A N 1
ATOM 895 C CA . ASP A 1 112 ? -11.491 5.893 15.731 1.00 95.56 112 ASP A CA 1
ATOM 896 C C . ASP A 1 112 ? -11.118 7.000 14.733 1.00 95.56 112 ASP A C 1
ATOM 898 O O . ASP A 1 112 ? -10.827 8.125 15.128 1.00 95.56 112 ASP A O 1
ATOM 902 N N . GLY A 1 113 ? -11.149 6.698 13.431 1.00 95.00 113 GLY A N 1
ATOM 903 C CA . GLY A 1 113 ? -10.658 7.596 12.390 1.00 95.00 113 GLY A CA 1
ATOM 904 C C . GLY A 1 113 ? -9.129 7.696 12.353 1.00 95.00 113 GLY A C 1
ATOM 905 O O . GLY A 1 113 ? -8.414 6.872 12.921 1.00 95.00 113 GLY A O 1
ATOM 906 N N . MET A 1 114 ? -8.631 8.686 11.612 1.00 95.50 114 MET A N 1
ATOM 907 C CA . MET A 1 114 ? -7.217 9.065 11.649 1.00 95.50 114 MET A CA 1
ATOM 908 C C . MET A 1 114 ? -6.972 10.031 12.813 1.00 95.50 114 MET A C 1
ATOM 910 O O . MET A 1 114 ? -7.874 10.811 13.129 1.00 95.50 114 MET A O 1
ATOM 914 N N . PRO A 1 115 ? -5.767 10.035 13.407 1.00 94.38 115 PRO A N 1
ATOM 915 C CA . PRO A 1 115 ? -5.383 11.077 14.348 1.00 94.38 115 PRO A CA 1
ATOM 916 C C . PRO A 1 115 ? -5.467 12.460 13.688 1.00 94.38 115 PRO A C 1
ATOM 918 O O . PRO A 1 115 ? -5.234 12.602 12.485 1.00 94.38 115 PRO A O 1
ATOM 921 N N . GLU A 1 116 ? -5.815 13.475 14.481 1.00 92.69 116 GLU A N 1
ATOM 922 C CA . GLU A 1 116 ? -5.840 14.871 14.021 1.00 92.69 116 GLU A CA 1
ATOM 923 C C . GLU A 1 116 ? -4.429 15.427 13.809 1.00 92.69 116 GLU A C 1
ATOM 925 O O . GLU A 1 116 ? -4.228 16.301 12.965 1.00 92.69 116 GLU A O 1
ATOM 930 N N . ASP A 1 117 ? -3.454 14.929 14.572 1.00 94.12 117 ASP A N 1
ATOM 931 C CA . ASP A 1 117 ? -2.057 15.269 14.364 1.00 94.12 117 ASP A CA 1
ATOM 932 C C . ASP A 1 117 ? -1.502 14.547 13.129 1.00 94.12 117 ASP A C 1
ATOM 934 O O . ASP A 1 117 ? -1.768 13.371 12.871 1.00 94.12 117 ASP A O 1
ATOM 938 N N . GLU A 1 118 ? -0.714 15.281 12.349 1.00 94.50 118 GLU A N 1
ATOM 939 C CA . GLU A 1 118 ? -0.048 14.768 11.153 1.00 94.50 118 GLU A CA 1
ATOM 940 C C . GLU A 1 118 ? 1.425 14.413 11.424 1.00 94.50 118 GLU A C 1
ATOM 942 O O . GLU A 1 118 ? 2.207 14.294 10.486 1.00 94.50 118 GLU A O 1
ATOM 947 N N . SER A 1 119 ? 1.818 14.225 12.691 1.00 95.38 119 SER A N 1
ATOM 948 C CA . SER A 1 119 ? 3.218 13.947 13.066 1.00 95.38 119 SER A CA 1
ATOM 949 C C . SER A 1 119 ? 3.750 12.660 12.426 1.00 95.38 119 SER A C 1
ATOM 951 O O . SER A 1 119 ? 4.895 12.591 11.989 1.00 95.38 119 SER A O 1
ATOM 953 N N . TRP A 1 120 ? 2.869 11.678 12.243 1.00 95.88 120 TRP A N 1
ATOM 954 C CA . TRP A 1 120 ? 3.162 10.433 11.543 1.00 95.88 120 TRP A CA 1
ATOM 955 C C . TRP A 1 120 ? 3.570 10.635 10.075 1.00 95.88 120 TRP A C 1
ATOM 957 O O . TRP A 1 120 ? 4.256 9.781 9.526 1.00 95.88 120 TRP A O 1
ATOM 967 N N . LEU A 1 121 ? 3.183 11.733 9.409 1.00 96.62 121 LEU A N 1
ATOM 968 C CA . LEU A 1 121 ? 3.651 12.017 8.045 1.00 96.62 121 LEU A CA 1
ATOM 969 C C . LEU A 1 121 ? 5.143 12.354 8.029 1.00 96.62 121 LEU A C 1
ATOM 971 O O . LEU A 1 121 ? 5.828 11.971 7.083 1.00 96.62 121 LEU A O 1
ATOM 975 N N . GLU A 1 122 ? 5.650 13.031 9.062 1.00 96.44 122 GLU A N 1
ATOM 976 C CA . GLU A 1 122 ? 7.074 13.362 9.177 1.00 96.44 122 GLU A CA 1
ATOM 977 C C . GLU A 1 122 ? 7.916 12.089 9.303 1.00 96.44 122 GLU A C 1
ATOM 979 O O . GLU A 1 122 ? 8.923 11.956 8.607 1.00 96.44 122 GLU A O 1
ATOM 984 N N . ASP A 1 123 ? 7.451 11.115 10.093 1.00 96.81 123 ASP A N 1
ATOM 985 C CA . ASP A 1 123 ? 8.092 9.801 10.211 1.00 96.81 123 ASP A CA 1
ATOM 986 C C . ASP A 1 123 ? 8.130 9.067 8.861 1.00 96.81 123 ASP A C 1
ATOM 988 O O . ASP A 1 123 ? 9.151 8.489 8.487 1.00 96.81 123 ASP A O 1
ATOM 992 N N . LEU A 1 124 ? 7.036 9.107 8.090 1.00 96.62 124 LEU A N 1
ATOM 993 C CA . LEU A 1 124 ? 6.978 8.457 6.776 1.00 96.62 124 LEU A CA 1
ATOM 994 C C . LEU A 1 124 ? 7.874 9.135 5.734 1.00 96.62 124 LEU A C 1
ATOM 996 O O . LEU A 1 124 ? 8.463 8.435 4.908 1.00 96.62 124 LEU A O 1
ATOM 1000 N N . ILE A 1 125 ? 7.988 10.466 5.768 1.00 96.81 125 ILE A N 1
ATOM 1001 C CA . ILE A 1 125 ? 8.925 11.216 4.918 1.00 96.81 125 ILE A CA 1
ATOM 1002 C C . ILE A 1 125 ? 10.364 10.867 5.309 1.00 96.81 125 ILE A C 1
ATOM 1004 O O . ILE A 1 125 ? 11.185 10.578 4.443 1.00 96.81 125 ILE A O 1
ATOM 1008 N N . PHE A 1 126 ? 10.669 10.851 6.610 1.00 97.00 126 PHE A N 1
ATOM 1009 C CA . PHE A 1 126 ? 12.000 10.525 7.121 1.00 97.00 126 PHE A CA 1
ATOM 1010 C C . PHE A 1 126 ? 12.446 9.105 6.743 1.00 97.00 126 PHE A C 1
ATOM 1012 O O . PHE A 1 126 ? 13.619 8.882 6.456 1.00 97.00 126 PHE A O 1
ATOM 1019 N N . LEU A 1 127 ? 11.512 8.151 6.711 1.00 96.75 127 LEU A N 1
ATOM 1020 C CA . LEU A 1 127 ? 11.751 6.772 6.275 1.00 96.75 127 LEU A CA 1
ATOM 1021 C C . LEU A 1 127 ? 11.734 6.589 4.747 1.00 96.75 127 LEU A C 1
ATOM 1023 O O . LEU A 1 127 ? 11.824 5.453 4.284 1.00 96.75 127 LEU A O 1
ATOM 1027 N N . GLU A 1 128 ? 11.590 7.669 3.972 1.00 95.75 128 GLU A N 1
ATOM 1028 C CA . GLU A 1 128 ? 11.505 7.657 2.503 1.00 95.75 128 GLU A CA 1
ATOM 1029 C C . GLU A 1 128 ? 10.353 6.780 1.962 1.00 95.75 128 GLU A C 1
ATOM 1031 O O . GLU A 1 128 ? 10.392 6.278 0.839 1.00 95.75 128 GLU A O 1
ATOM 1036 N N . LEU A 1 129 ? 9.292 6.590 2.759 1.00 94.06 129 LEU A N 1
ATOM 1037 C CA . LEU A 1 129 ? 8.107 5.817 2.363 1.00 94.06 129 LEU A CA 1
ATOM 1038 C C . LEU A 1 129 ? 7.118 6.643 1.531 1.00 94.06 129 LEU A C 1
ATOM 1040 O O . LEU A 1 129 ? 6.296 6.072 0.806 1.00 94.06 129 LEU A O 1
ATOM 1044 N N . ILE A 1 130 ? 7.177 7.971 1.664 1.00 94.19 130 ILE A N 1
ATOM 1045 C CA . ILE A 1 130 ? 6.413 8.960 0.894 1.00 94.19 130 ILE A CA 1
ATOM 1046 C C . ILE A 1 130 ? 7.284 10.197 0.626 1.00 94.19 130 ILE A C 1
ATOM 1048 O O . ILE A 1 130 ? 8.165 10.517 1.422 1.00 94.19 130 ILE A O 1
ATOM 1052 N N . ASP A 1 131 ? 7.020 10.914 -0.468 1.00 93.94 131 ASP A N 1
ATOM 1053 C CA . ASP A 1 131 ? 7.729 12.156 -0.804 1.00 93.94 131 ASP A CA 1
ATOM 10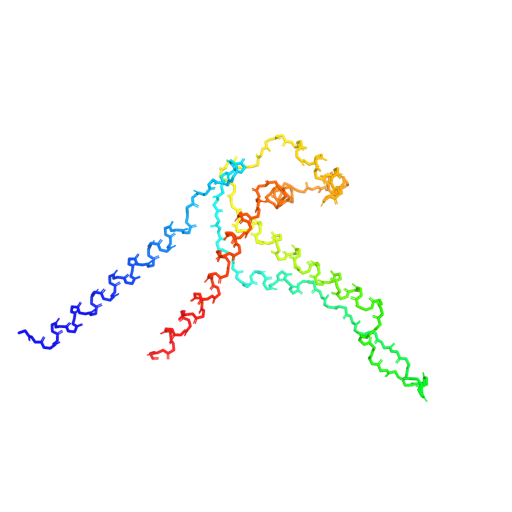54 C C . ASP A 1 131 ? 7.079 13.377 -0.125 1.00 93.94 131 ASP A C 1
ATOM 1056 O O . ASP A 1 131 ? 5.853 13.492 -0.045 1.00 93.94 131 ASP A O 1
ATOM 1060 N N . GLU A 1 132 ? 7.886 14.339 0.328 1.00 93.12 132 GLU A N 1
ATOM 1061 C CA . GLU A 1 132 ? 7.388 15.579 0.942 1.00 93.12 132 GLU A CA 1
ATOM 1062 C C . GLU A 1 132 ? 6.477 16.378 -0.016 1.00 93.12 132 GLU A C 1
ATOM 1064 O O . GLU A 1 132 ? 5.482 16.987 0.394 1.00 93.12 132 GLU A O 1
ATOM 1069 N N . ASN A 1 133 ? 6.784 16.372 -1.315 1.00 93.62 133 ASN A N 1
ATOM 1070 C CA . ASN A 1 133 ? 5.969 17.026 -2.336 1.00 93.62 133 ASN A CA 1
ATOM 1071 C C . ASN A 1 133 ? 4.645 16.294 -2.562 1.00 93.62 133 ASN A C 1
ATOM 1073 O O . ASN A 1 133 ? 3.636 16.950 -2.846 1.00 93.62 133 ASN A O 1
ATOM 1077 N N . ASP A 1 134 ? 4.623 14.970 -2.398 1.00 91.81 134 ASP A N 1
ATOM 1078 C CA . ASP A 1 134 ? 3.385 14.196 -2.452 1.00 91.81 134 ASP A CA 1
ATOM 1079 C C . ASP A 1 134 ? 2.482 14.572 -1.279 1.00 91.81 134 ASP A C 1
ATOM 1081 O O . ASP A 1 134 ? 1.288 14.796 -1.478 1.00 91.81 134 ASP A O 1
ATOM 1085 N N . VAL A 1 135 ? 3.041 14.732 -0.073 1.00 92.25 135 VAL A N 1
ATOM 1086 C CA . VAL A 1 135 ? 2.281 15.132 1.123 1.00 92.25 135 VAL A CA 1
ATOM 1087 C C . VAL A 1 135 ? 1.611 16.493 0.947 1.00 92.25 135 VAL A C 1
ATOM 1089 O O . VAL A 1 135 ? 0.422 16.633 1.247 1.00 92.25 135 VAL A O 1
ATOM 1092 N N . LYS A 1 136 ? 2.328 17.484 0.400 1.00 91.50 136 LYS A N 1
ATOM 1093 C CA . LYS A 1 136 ? 1.795 18.841 0.157 1.00 91.50 136 LYS A CA 1
ATOM 1094 C C . LYS A 1 136 ? 0.580 18.851 -0.772 1.00 91.50 136 LYS A C 1
ATOM 1096 O O . LYS A 1 136 ? -0.289 19.708 -0.631 1.00 91.50 136 LYS A O 1
ATOM 1101 N N . ASN A 1 137 ? 0.514 17.903 -1.704 1.00 92.75 137 ASN A N 1
ATOM 1102 C CA . ASN A 1 137 ? -0.556 17.798 -2.697 1.00 92.75 137 ASN A CA 1
ATOM 1103 C C . ASN A 1 137 ? -1.542 16.653 -2.399 1.00 92.75 137 ASN A C 1
ATOM 1105 O O . ASN A 1 137 ? -2.454 16.392 -3.190 1.00 92.75 137 ASN A O 1
ATOM 1109 N N . ALA A 1 138 ? -1.376 15.957 -1.272 1.00 93.38 138 ALA A N 1
ATOM 1110 C CA . ALA A 1 138 ? -2.153 14.773 -0.953 1.00 93.38 138 ALA A CA 1
ATOM 1111 C C . ALA A 1 138 ? -3.591 15.127 -0.568 1.00 93.38 138 ALA A C 1
ATOM 1113 O O . ALA A 1 138 ? -3.856 15.905 0.346 1.00 93.38 138 ALA A O 1
ATOM 1114 N N . SER A 1 139 ? -4.546 14.460 -1.215 1.00 95.50 139 SER A N 1
ATOM 1115 C CA . SER A 1 139 ? -5.928 14.440 -0.728 1.00 95.50 139 SER A CA 1
ATOM 1116 C C . SER A 1 139 ? -6.028 13.706 0.617 1.00 95.50 139 SER A C 1
ATOM 1118 O O . SER A 1 139 ? -5.261 12.775 0.871 1.00 95.50 139 SER A O 1
ATOM 1120 N N . ASN A 1 140 ? -7.046 14.018 1.428 1.00 93.69 140 ASN A N 1
ATOM 1121 C CA . ASN A 1 140 ? -7.316 13.296 2.686 1.00 93.69 140 ASN A CA 1
ATOM 1122 C C . ASN A 1 140 ? -7.425 11.780 2.486 1.00 93.69 140 ASN A C 1
ATOM 1124 O O . ASN A 1 140 ? -7.010 11.006 3.337 1.00 93.69 140 ASN A O 1
ATOM 1128 N N . LYS A 1 141 ? -7.937 11.352 1.330 1.00 93.44 141 LYS A N 1
ATOM 1129 C CA . LYS A 1 141 ? -8.073 9.937 0.984 1.00 93.44 141 LYS A CA 1
ATOM 1130 C C . LYS A 1 141 ? -6.728 9.255 0.732 1.00 93.44 141 LYS A C 1
ATOM 1132 O O . LYS A 1 141 ? -6.581 8.071 1.011 1.00 93.44 141 LYS A O 1
ATOM 1137 N N . LEU A 1 142 ? -5.756 9.992 0.194 1.00 94.69 142 LEU A N 1
ATOM 1138 C CA . LEU A 1 142 ? -4.396 9.495 0.008 1.00 94.69 142 LEU A CA 1
ATOM 1139 C C . LEU A 1 142 ? -3.662 9.417 1.351 1.00 94.69 142 LEU A C 1
ATOM 1141 O O . LEU A 1 142 ? -3.070 8.384 1.649 1.00 94.69 142 LEU A O 1
ATOM 1145 N N . LYS A 1 143 ? -3.809 10.447 2.197 1.00 95.88 143 LYS A N 1
ATOM 1146 C CA . LYS A 1 143 ? -3.324 10.420 3.585 1.00 95.88 143 LYS A CA 1
ATOM 1147 C C . LYS A 1 143 ? -3.908 9.235 4.361 1.00 95.88 143 LYS A C 1
ATOM 1149 O O . LYS A 1 143 ? -3.168 8.510 5.010 1.00 95.88 143 LYS A O 1
ATOM 1154 N N . GLU A 1 144 ? -5.201 8.957 4.203 1.00 95.81 144 GLU A N 1
ATOM 1155 C CA . GLU A 1 144 ? -5.864 7.794 4.807 1.00 95.81 144 GLU A CA 1
ATOM 1156 C C . GLU A 1 144 ? -5.278 6.459 4.340 1.00 95.81 144 GLU A C 1
ATOM 1158 O O . GLU A 1 144 ? -5.086 5.555 5.153 1.00 95.81 144 GLU A O 1
ATOM 1163 N N . ILE A 1 145 ? -4.952 6.325 3.052 1.00 96.56 145 ILE A N 1
ATOM 1164 C CA . ILE A 1 145 ? -4.272 5.128 2.542 1.00 96.56 145 ILE A CA 1
ATOM 1165 C C . ILE A 1 145 ? -2.900 4.971 3.196 1.00 96.56 145 ILE A C 1
ATOM 1167 O O . ILE A 1 145 ? -2.576 3.870 3.638 1.00 96.56 145 ILE A O 1
ATOM 1171 N N . TRP A 1 146 ? -2.105 6.040 3.264 1.00 97.06 146 TRP A N 1
ATOM 1172 C CA . TRP A 1 146 ? -0.775 5.998 3.872 1.00 97.06 146 TRP A CA 1
ATOM 1173 C C . TRP A 1 146 ? -0.835 5.668 5.356 1.00 97.06 146 TRP A C 1
ATOM 1175 O O . TRP A 1 146 ? -0.145 4.750 5.792 1.00 97.06 146 TRP A O 1
ATOM 1185 N N . TYR A 1 147 ? -1.715 6.336 6.104 1.00 97.62 147 TYR A N 1
ATOM 1186 C CA . TYR A 1 147 ? -1.910 6.064 7.522 1.00 97.62 147 TYR A CA 1
ATOM 1187 C C . TYR A 1 147 ? -2.295 4.602 7.745 1.00 97.62 147 TYR A C 1
ATOM 1189 O O . TYR A 1 147 ? -1.645 3.893 8.510 1.00 97.62 147 TYR A O 1
ATOM 1197 N N . LYS A 1 148 ? -3.303 4.098 7.022 1.00 97.44 148 LYS A N 1
ATOM 1198 C CA . LYS A 1 148 ? -3.714 2.699 7.165 1.00 97.44 148 LYS A CA 1
ATOM 1199 C C . LYS A 1 148 ? -2.589 1.728 6.804 1.00 97.44 148 LYS A C 1
ATOM 1201 O O . LYS A 1 148 ? -2.382 0.755 7.518 1.00 97.44 148 LYS A O 1
ATOM 1206 N N . ARG A 1 149 ? -1.873 1.980 5.704 1.00 95.94 149 ARG A N 1
ATOM 1207 C CA . ARG A 1 149 ? -0.841 1.080 5.172 1.00 95.94 149 ARG A CA 1
ATOM 1208 C C . ARG A 1 149 ? 0.407 1.023 6.050 1.00 95.94 149 ARG A C 1
ATOM 1210 O O . ARG A 1 149 ? 0.962 -0.059 6.195 1.00 95.94 149 ARG A O 1
ATOM 1217 N N . TYR A 1 150 ? 0.867 2.163 6.556 1.00 96.00 150 TYR A N 1
ATOM 1218 C CA . TYR A 1 150 ? 2.184 2.273 7.187 1.00 96.00 150 TYR A CA 1
ATOM 1219 C C . TYR A 1 150 ? 2.139 2.461 8.704 1.00 96.00 150 TYR A C 1
ATOM 1221 O O . TYR A 1 150 ? 3.127 2.170 9.368 1.00 96.00 150 TYR A O 1
ATOM 1229 N N . VAL A 1 151 ? 1.014 2.930 9.251 1.00 96.44 151 VAL A N 1
ATOM 1230 C CA . VAL A 1 151 ? 0.875 3.212 10.689 1.00 96.44 151 VAL A CA 1
ATOM 1231 C C . VAL A 1 151 ? -0.124 2.259 11.337 1.00 96.44 151 VAL A C 1
ATOM 1233 O O . VAL A 1 151 ? 0.179 1.632 12.351 1.00 96.44 151 VAL A O 1
ATOM 1236 N N . ALA A 1 152 ? -1.320 2.134 10.754 1.00 96.38 152 ALA A N 1
ATOM 1237 C CA . ALA A 1 152 ? -2.395 1.374 11.379 1.00 96.38 152 ALA A CA 1
ATOM 1238 C C . ALA A 1 152 ? -2.171 -0.136 11.311 1.00 96.38 152 ALA A C 1
ATOM 1240 O O . ALA A 1 152 ? -2.323 -0.818 12.321 1.00 96.38 152 ALA A O 1
ATOM 1241 N N . LEU A 1 153 ? -1.840 -0.659 10.129 1.00 95.69 153 LEU A N 1
ATOM 1242 C CA . LEU A 1 153 ? -1.684 -2.091 9.910 1.00 95.69 153 LEU A CA 1
ATOM 1243 C C . LEU A 1 153 ? -0.261 -2.541 10.236 1.00 95.69 153 LEU A C 1
ATOM 1245 O O . LEU A 1 153 ? 0.692 -2.195 9.543 1.00 95.69 153 LEU A O 1
ATOM 1249 N N . ASP A 1 154 ? -0.139 -3.378 11.260 1.00 91.44 154 ASP A N 1
ATOM 1250 C CA . ASP A 1 154 ? 1.044 -4.199 11.487 1.00 91.44 154 ASP A CA 1
ATOM 1251 C C . ASP A 1 154 ? 0.994 -5.478 10.626 1.00 91.44 154 ASP A C 1
ATOM 1253 O O . ASP A 1 154 ? 0.038 -5.721 9.880 1.00 91.44 154 ASP A O 1
ATOM 1257 N N . MET A 1 155 ? 2.015 -6.336 10.735 1.00 90.62 155 MET A N 1
ATOM 1258 C CA . MET A 1 155 ? 2.036 -7.620 10.015 1.00 90.62 155 MET A CA 1
ATOM 1259 C C . MET A 1 155 ? 0.797 -8.475 10.331 1.00 90.62 155 MET A C 1
ATOM 1261 O O . MET A 1 155 ? 0.218 -9.073 9.427 1.00 90.62 155 MET A O 1
ATOM 1265 N N . THR A 1 156 ? 0.338 -8.464 11.587 1.00 89.88 156 THR A N 1
ATOM 1266 C CA . THR A 1 156 ? -0.879 -9.168 12.015 1.00 89.88 156 THR A CA 1
ATOM 1267 C C . THR A 1 156 ? -2.115 -8.651 11.279 1.00 89.88 156 THR A C 1
ATOM 1269 O O . THR A 1 156 ? -2.913 -9.434 10.762 1.00 89.88 156 THR A O 1
ATOM 1272 N N . GLY A 1 157 ? -2.273 -7.328 11.201 1.00 90.94 157 GLY A N 1
ATOM 1273 C CA . GLY A 1 157 ? -3.360 -6.674 10.485 1.00 90.94 157 GLY A CA 1
ATOM 1274 C C . GLY A 1 157 ? -3.343 -6.990 8.991 1.00 90.94 157 GLY A C 1
ATOM 1275 O O . GLY A 1 157 ? -4.398 -7.259 8.413 1.00 90.94 157 GLY A O 1
ATOM 1276 N N . PHE A 1 158 ? -2.160 -7.035 8.370 1.00 90.56 158 PHE A N 1
ATOM 1277 C CA . PHE A 1 158 ? -2.023 -7.451 6.972 1.00 90.56 158 PHE A CA 1
ATOM 1278 C C . PHE A 1 158 ? -2.423 -8.909 6.750 1.00 90.56 158 PHE A C 1
ATOM 1280 O O . PHE A 1 158 ? -3.170 -9.187 5.810 1.00 90.56 158 PHE A O 1
ATOM 1287 N N . ASP A 1 159 ? -1.995 -9.826 7.614 1.00 89.62 159 ASP A N 1
ATOM 1288 C CA . ASP A 1 159 ? -2.368 -11.238 7.514 1.00 89.62 159 ASP A CA 1
ATOM 1289 C C . ASP A 1 159 ? -3.884 -11.432 7.652 1.00 89.62 159 ASP A C 1
ATOM 1291 O O . ASP A 1 159 ? -4.489 -12.217 6.918 1.00 89.62 159 ASP A O 1
ATOM 1295 N N . LEU A 1 160 ? -4.525 -10.698 8.567 1.00 89.56 160 LEU A N 1
ATOM 1296 C CA . LEU A 1 160 ? -5.979 -10.717 8.735 1.00 89.56 160 LEU A CA 1
ATOM 1297 C C . LEU A 1 160 ? -6.699 -10.161 7.501 1.00 89.56 160 LEU A C 1
ATOM 1299 O O . LEU A 1 160 ? -7.631 -10.797 7.002 1.00 89.56 160 LEU A O 1
ATOM 1303 N N . LEU A 1 161 ? -6.239 -9.027 6.967 1.00 90.19 161 LEU A N 1
ATOM 1304 C CA . LEU A 1 161 ? -6.776 -8.432 5.743 1.00 90.19 161 LEU A CA 1
ATOM 1305 C C . LEU A 1 161 ? -6.661 -9.401 4.554 1.00 90.19 161 LEU A C 1
ATOM 1307 O O . LEU A 1 161 ? -7.636 -9.618 3.831 1.00 90.19 161 LEU A O 1
ATOM 1311 N N . GLN A 1 162 ? -5.496 -10.028 4.370 1.00 86.25 162 GLN A N 1
ATOM 1312 C CA . GLN A 1 162 ? -5.273 -11.008 3.306 1.00 86.25 162 GLN A CA 1
ATOM 1313 C C . GLN A 1 162 ? -6.162 -12.238 3.466 1.00 86.25 162 GLN A C 1
ATOM 1315 O O . GLN A 1 162 ? -6.783 -12.658 2.490 1.00 86.25 162 GLN A O 1
ATOM 1320 N N . LYS A 1 163 ? -6.287 -12.784 4.682 1.00 84.62 163 LYS A N 1
ATOM 1321 C CA . LYS A 1 163 ? -7.190 -13.911 4.960 1.00 84.62 163 LYS A CA 1
ATOM 1322 C C . LYS A 1 163 ? -8.630 -13.560 4.606 1.00 84.62 163 LYS A C 1
ATOM 1324 O O . LYS A 1 163 ? -9.270 -14.330 3.902 1.00 84.62 163 LYS A O 1
ATOM 1329 N N . LYS A 1 164 ? -9.130 -12.388 5.006 1.00 80.31 164 LYS A N 1
ATOM 1330 C CA . LYS A 1 164 ? -10.500 -11.948 4.677 1.00 80.31 164 LYS A CA 1
ATOM 1331 C C . LYS A 1 164 ? -10.729 -11.807 3.168 1.00 80.31 164 LYS A C 1
ATOM 1333 O O . LYS A 1 164 ? -11.812 -12.120 2.680 1.00 80.31 164 LYS A O 1
ATOM 1338 N N . ILE A 1 165 ? -9.711 -11.403 2.411 1.00 76.06 165 ILE A N 1
ATOM 1339 C CA . ILE A 1 165 ? -9.797 -11.297 0.947 1.00 76.06 165 ILE A CA 1
ATOM 1340 C C . ILE A 1 165 ? -9.684 -12.671 0.267 1.00 76.06 165 ILE A C 1
ATOM 1342 O O . ILE A 1 165 ? -10.431 -12.949 -0.673 1.00 76.06 165 ILE A O 1
ATOM 1346 N N . GLY A 1 166 ? -8.794 -13.543 0.748 1.00 66.56 166 GLY A N 1
ATOM 1347 C CA . GLY A 1 166 ? -8.590 -14.904 0.238 1.00 66.56 166 GLY A CA 1
ATOM 1348 C C . GLY A 1 166 ? -9.771 -15.838 0.513 1.00 66.56 166 GLY A C 1
ATOM 1349 O O . GLY A 1 166 ? -10.170 -16.590 -0.378 1.00 66.56 166 GLY A O 1
ATOM 1350 N N . LEU A 1 167 ? -10.402 -15.709 1.688 1.00 55.41 167 LEU A N 1
ATOM 1351 C CA . LEU A 1 167 ? -11.628 -16.426 2.058 1.00 55.41 167 LEU A CA 1
ATOM 1352 C C . LEU A 1 167 ? -12.728 -16.224 1.008 1.00 55.41 167 LEU A C 1
ATOM 1354 O O . LEU A 1 167 ? -13.421 -17.170 0.652 1.00 55.41 167 LEU A O 1
ATOM 1358 N N . ASN A 1 168 ? -12.826 -15.035 0.409 1.00 55.38 168 ASN A N 1
ATOM 1359 C CA . ASN A 1 168 ? -13.832 -14.761 -0.614 1.00 55.38 168 ASN A CA 1
ATOM 1360 C C . ASN A 1 168 ? -13.611 -15.583 -1.904 1.00 55.38 168 ASN A C 1
ATOM 1362 O O . ASN A 1 168 ? -14.574 -16.012 -2.531 1.00 55.38 168 ASN A O 1
ATOM 1366 N N . GLN A 1 169 ? -12.367 -15.875 -2.310 1.00 54.09 169 GLN A N 1
ATOM 1367 C CA . GLN A 1 169 ? -12.121 -16.696 -3.509 1.00 54.09 169 GLN A CA 1
ATOM 1368 C C . GLN A 1 169 ? -12.417 -18.181 -3.280 1.00 54.09 169 GLN A C 1
ATOM 1370 O O . GLN A 1 169 ? -13.032 -18.820 -4.139 1.00 54.09 169 GLN A O 1
ATOM 1375 N N . GLU A 1 170 ? -12.035 -18.728 -2.125 1.00 58.31 170 GLU A N 1
ATOM 1376 C CA . GLU A 1 170 ? -12.363 -20.111 -1.766 1.00 58.31 170 GLU A CA 1
ATOM 1377 C C . GLU A 1 170 ? -13.869 -20.297 -1.554 1.00 58.31 170 GLU A C 1
ATOM 1379 O O . GLU A 1 170 ? -14.441 -21.258 -2.071 1.00 58.31 170 GLU A O 1
ATOM 1384 N N . MET A 1 171 ? -14.539 -19.346 -0.896 1.00 54.97 171 MET A N 1
ATOM 1385 C CA . MET A 1 171 ? -15.993 -19.361 -0.712 1.00 54.97 171 MET A CA 1
ATOM 1386 C C . MET A 1 171 ? -16.740 -19.204 -2.040 1.00 54.97 171 MET A C 1
ATOM 1388 O O . MET A 1 171 ? -17.703 -19.928 -2.279 1.00 54.97 171 MET A O 1
ATOM 1392 N N . VAL A 1 172 ? -16.276 -18.355 -2.968 1.00 57.59 172 VAL A N 1
ATOM 1393 C CA . VAL A 1 172 ? -16.838 -18.281 -4.332 1.00 57.59 172 VAL A CA 1
ATOM 1394 C C . VAL A 1 172 ? -16.631 -19.598 -5.084 1.00 57.59 172 VAL A C 1
ATOM 1396 O O . VAL A 1 172 ? -17.538 -20.057 -5.782 1.00 57.59 172 VAL A O 1
ATOM 1399 N N . ALA A 1 173 ? -15.471 -20.244 -4.945 1.00 61.00 173 ALA A N 1
ATOM 1400 C CA . ALA A 1 173 ? -15.217 -21.547 -5.553 1.00 61.00 173 ALA A CA 1
ATOM 1401 C C . ALA A 1 173 ? -16.107 -22.654 -4.954 1.00 61.00 173 ALA A C 1
ATOM 1403 O O . ALA A 1 173 ? -16.604 -23.505 -5.694 1.00 61.00 173 ALA A O 1
ATOM 1404 N N . GLN A 1 174 ? -16.354 -22.637 -3.641 1.00 62.06 174 GLN A N 1
ATOM 1405 C CA . GLN A 1 174 ? -17.271 -23.563 -2.969 1.00 62.06 174 GLN A CA 1
ATOM 1406 C C . GLN A 1 174 ? -18.740 -23.294 -3.330 1.00 62.06 174 GLN A C 1
ATOM 1408 O O . GLN A 1 174 ? -19.465 -24.236 -3.652 1.00 62.06 174 GLN A O 1
ATOM 1413 N N . ALA A 1 175 ? -19.166 -22.030 -3.384 1.00 58.78 175 ALA A N 1
ATOM 1414 C CA . ALA A 1 175 ? -20.503 -21.639 -3.825 1.00 58.78 175 ALA A CA 1
ATOM 1415 C C . ALA A 1 175 ? -20.755 -22.052 -5.284 1.00 58.78 175 ALA A C 1
ATOM 1417 O O . ALA A 1 175 ? -21.787 -22.626 -5.609 1.00 58.78 175 ALA A O 1
ATOM 1418 N N . ARG A 1 176 ? -19.780 -21.878 -6.186 1.00 59.22 176 ARG A N 1
ATOM 1419 C CA . ARG A 1 176 ? -19.901 -22.375 -7.570 1.00 59.22 176 ARG A CA 1
ATOM 1420 C C . ARG A 1 176 ? -20.103 -23.891 -7.641 1.00 59.22 176 ARG A C 1
ATOM 1422 O O . ARG A 1 176 ? -20.864 -24.353 -8.488 1.00 59.22 176 ARG A O 1
ATOM 1429 N N . LYS A 1 177 ? -19.468 -24.661 -6.751 1.00 70.94 177 LYS A N 1
ATOM 1430 C CA . LYS A 1 177 ? -19.657 -26.120 -6.669 1.00 70.94 177 LYS A CA 1
ATOM 1431 C C . LYS A 1 177 ? -21.044 -26.511 -6.150 1.00 70.94 177 LYS A C 1
ATOM 1433 O O . LYS A 1 177 ? -21.542 -27.562 -6.546 1.00 70.94 177 LYS A O 1
ATOM 1438 N N . SER A 1 178 ? -21.676 -25.702 -5.297 1.00 63.16 178 SER A N 1
ATOM 1439 C CA . SER A 1 178 ? -23.028 -25.990 -4.796 1.00 63.16 178 SER A CA 1
ATOM 1440 C C . SER A 1 178 ? -24.122 -25.689 -5.827 1.00 63.16 178 SER A C 1
ATOM 1442 O O . SER A 1 178 ? -25.112 -26.414 -5.865 1.00 63.16 178 SER A O 1
ATOM 1444 N N . PHE A 1 179 ? -23.922 -24.715 -6.724 1.00 63.09 179 PHE A N 1
ATOM 1445 C CA . PHE A 1 179 ? -24.869 -24.409 -7.811 1.00 63.09 179 PHE A CA 1
ATOM 1446 C C . PHE A 1 179 ? -24.804 -25.367 -9.014 1.00 63.09 179 PHE A C 1
ATOM 1448 O O . PHE A 1 179 ? -25.742 -25.407 -9.798 1.00 63.09 179 PHE A O 1
ATOM 1455 N N . GLN A 1 180 ? -23.733 -26.152 -9.171 1.00 56.91 180 GLN A N 1
ATOM 1456 C CA . GLN A 1 180 ? -23.598 -27.143 -10.256 1.00 56.91 180 GLN A CA 1
ATOM 1457 C C . GLN A 1 180 ? -24.261 -28.500 -9.956 1.00 56.91 180 GLN A C 1
ATOM 1459 O O . GLN A 1 180 ? -24.212 -29.397 -10.794 1.00 56.91 180 GLN A O 1
ATOM 1464 N N . ARG A 1 181 ? -24.837 -28.682 -8.760 1.00 48.72 181 ARG A N 1
ATOM 1465 C CA . ARG A 1 181 ? -25.434 -29.953 -8.312 1.00 48.72 181 ARG A CA 1
ATOM 1466 C C . ARG A 1 181 ? -26.965 -30.028 -8.413 1.00 48.72 181 ARG A C 1
ATOM 1468 O O . ARG A 1 181 ? -27.515 -31.019 -7.943 1.00 48.72 181 ARG A O 1
ATOM 1475 N N . ASN A 1 182 ? -27.616 -29.048 -9.045 1.00 42.72 182 ASN A N 1
ATOM 1476 C CA . ASN A 1 182 ? -29.047 -29.083 -9.377 1.00 42.72 182 ASN A CA 1
ATOM 1477 C C . ASN A 1 182 ? -29.261 -29.174 -10.886 1.00 42.72 182 ASN A C 1
ATOM 1479 O O . ASN A 1 182 ? -28.608 -28.385 -11.607 1.00 42.72 182 ASN A O 1
#

pLDDT: mean 84.69, std 15.68, range [42.72, 97.62]

Radius of gyration: 24.61 Å; chains: 1; bounding box: 67×62×61 Å

Sequence (182 aa):
MSEIEKQLDEIKNIDENKIAASVEEEMQQNEIITLPNGIRVRFHSVAPDLLRKVQEKVKDPQVPLAPLPDDPERFDENPFDPEYLEAKDLASQKRNDSIMQAMVLRGVELIDGMPEDESWLEDLIFLELIDENDVKNASNKLKEIWYKRYVALDMTGFDLLQKKIGLNQEMVAQARKSFQRN

Secondary structure (DSSP, 8-state):
--HHHHHHHHHHHHHHHHHHHHHHHHHTTS-EEE-TTS-EEEE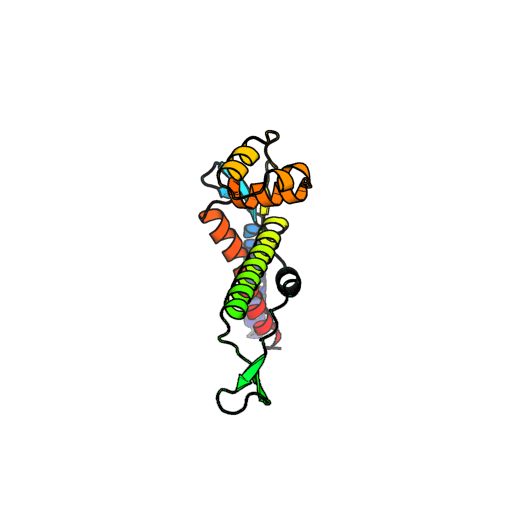-PPPHHHHHHHHTTSPPPPPPEEEETTEEEEEEE-TT-HHHHHHHHHHHHHHHHHHHHHHHHHHEEESS-S-S--HHHHHHHHTTSS-HHHHHH--HHHHHHHIIIIII--HHHHHHHHHHHHHHHHHHHHHHHHHTT-

Foldseek 3Di:
DDPVVVVVVVVVVVVVVVVVVVVVVVVVQQDFDQDPVRFTKHFHADDVVVLVVQLVVLDQDDFDWAADPVGNVDTDGDCPPPVSVVSRVVSVVSSVVSSLLSLQLPGIDGPVDDDPDPVVVVVCCVVVVDPPVCVVVDDPSNVSSCCSVPPVDDPVNVVVSVCSHVVVVVVVVVVVVVVVPD